Protein AF-A0A821RJH5-F1 (afdb_monomer_lite)

Radius of gyration: 16.59 Å; chains: 1; bounding box: 41×33×49 Å

Foldseek 3Di:
DDPPQFAWEWEQDDPNQWIWIWGFDQDVVQRDTDIDIDIGGQADFQLVVQVVVQVVVLVVNVVVVVVVVVVCVVPDDDDDPPDSPRKDKFWAFPVRDTDDRRDGNNVRLVRTQWIAINNDIHGYHYNDD

pLDDT: mean 83.89, std 17.31, range [29.67, 96.94]

Structure (mmCIF, N/CA/C/O backbone):
data_AF-A0A821RJH5-F1
#
_entry.id   AF-A0A821RJH5-F1
#
loop_
_atom_site.group_PDB
_atom_site.id
_atom_site.type_symbol
_atom_site.label_atom_id
_atom_site.label_alt_id
_atom_site.label_comp_id
_atom_site.label_asym_id
_atom_site.label_entity_id
_atom_site.label_seq_id
_atom_site.pdbx_PDB_ins_code
_atom_site.Cartn_x
_atom_site.Cartn_y
_atom_site.Cartn_z
_atom_site.occupancy
_atom_site.B_iso_or_equiv
_atom_site.auth_seq_id
_atom_site.auth_comp_id
_atom_site.auth_asym_id
_atom_site.auth_atom_id
_atom_site.pdbx_PDB_model_num
ATOM 1 N N . MET A 1 1 ? -7.408 -22.209 11.921 1.00 38.41 1 MET A N 1
ATOM 2 C CA . MET A 1 1 ? -7.616 -20.748 12.002 1.00 38.41 1 MET A CA 1
ATOM 3 C C . MET A 1 1 ? -7.644 -20.240 10.576 1.00 38.41 1 MET A C 1
ATOM 5 O O . MET A 1 1 ? -6.657 -20.440 9.884 1.00 38.41 1 MET A O 1
ATOM 9 N N . ALA A 1 2 ? -8.782 -19.736 10.098 1.00 29.67 2 ALA A N 1
ATOM 10 C CA . ALA A 1 2 ? -8.888 -19.247 8.727 1.00 29.67 2 ALA A CA 1
ATOM 11 C C . ALA A 1 2 ? -7.940 -18.052 8.568 1.00 29.67 2 ALA A C 1
ATOM 13 O O . ALA A 1 2 ? -8.133 -17.019 9.210 1.00 29.67 2 ALA A O 1
ATOM 14 N N . SER A 1 3 ? -6.886 -18.211 7.771 1.00 40.66 3 SER A N 1
ATOM 15 C CA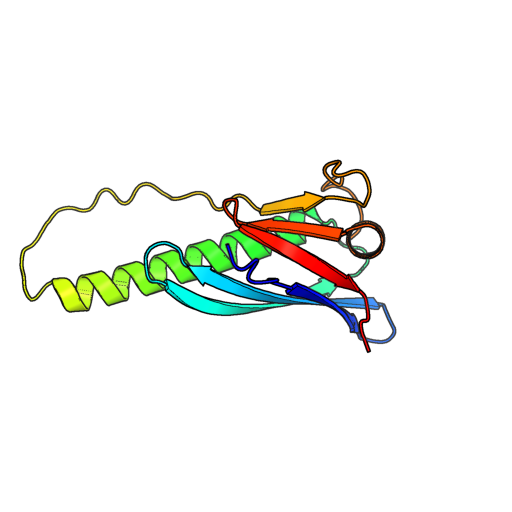 . SER A 1 3 ? -6.122 -17.080 7.267 1.00 40.66 3 SER A CA 1
ATOM 16 C C . SER A 1 3 ? -7.077 -16.292 6.379 1.00 40.66 3 SER A C 1
ATOM 18 O O . SER A 1 3 ? -7.299 -16.646 5.223 1.00 40.66 3 SER A O 1
ATOM 20 N N . ASN A 1 4 ? -7.717 -15.261 6.932 1.00 53.56 4 ASN A N 1
ATOM 21 C CA . ASN A 1 4 ? -8.324 -14.227 6.109 1.00 53.56 4 ASN A CA 1
ATOM 22 C C . ASN A 1 4 ? -7.170 -13.640 5.294 1.00 53.56 4 ASN A C 1
ATOM 24 O O . ASN A 1 4 ? -6.401 -12.836 5.820 1.00 53.56 4 ASN A O 1
ATOM 28 N N . ASN A 1 5 ? -6.990 -14.122 4.063 1.00 63.28 5 ASN A N 1
ATOM 29 C CA . ASN A 1 5 ? -5.979 -13.627 3.141 1.00 63.28 5 ASN A CA 1
ATOM 30 C C . ASN A 1 5 ? -6.369 -12.196 2.790 1.00 63.28 5 ASN A C 1
ATOM 32 O O . ASN A 1 5 ? -7.161 -11.950 1.884 1.00 63.28 5 ASN A O 1
ATOM 36 N N . ARG A 1 6 ? -5.885 -11.248 3.590 1.00 89.12 6 ARG A N 1
ATOM 37 C CA . ARG A 1 6 ? -6.013 -9.833 3.293 1.00 89.12 6 ARG A CA 1
ATOM 38 C C . ARG A 1 6 ? -5.007 -9.528 2.192 1.00 89.12 6 ARG A C 1
ATOM 40 O O . ARG A 1 6 ? -3.833 -9.868 2.330 1.00 89.12 6 ARG A O 1
ATOM 47 N N . THR A 1 7 ? -5.463 -8.885 1.127 1.00 93.69 7 THR A N 1
ATOM 48 C CA . THR A 1 7 ? -4.610 -8.521 -0.007 1.00 93.69 7 THR A CA 1
ATOM 49 C C . THR A 1 7 ? -4.524 -7.004 -0.124 1.00 93.69 7 THR A C 1
ATOM 51 O O . THR A 1 7 ? -5.512 -6.288 0.056 1.00 93.69 7 THR A O 1
ATOM 54 N N . CYS A 1 8 ? -3.317 -6.519 -0.382 1.00 95.38 8 CYS A N 1
ATOM 55 C CA . CYS A 1 8 ? -3.021 -5.174 -0.835 1.00 95.38 8 CYS A CA 1
ATOM 56 C C . CYS A 1 8 ? -2.706 -5.262 -2.329 1.00 95.38 8 CYS A C 1
ATOM 58 O O . CYS A 1 8 ? -1.756 -5.940 -2.721 1.00 95.38 8 CYS A O 1
ATOM 60 N N . PHE A 1 9 ? -3.505 -4.599 -3.154 1.00 96.06 9 PHE A N 1
ATOM 61 C CA . PHE A 1 9 ? -3.310 -4.594 -4.598 1.00 96.06 9 PHE A CA 1
ATOM 62 C C . PHE A 1 9 ? -2.537 -3.352 -5.020 1.00 96.06 9 PHE A C 1
ATOM 64 O O . PHE A 1 9 ? -2.833 -2.248 -4.559 1.00 96.06 9 PHE A O 1
ATOM 71 N N . VAL A 1 10 ? -1.574 -3.521 -5.917 1.00 96.44 10 VAL A N 1
ATOM 72 C CA . VAL A 1 10 ? -0.792 -2.428 -6.493 1.00 96.44 10 VAL A CA 1
ATOM 73 C C . VAL A 1 10 ? -0.899 -2.497 -8.006 1.00 96.44 10 VAL A C 1
ATOM 75 O O . VAL A 1 10 ? -0.649 -3.546 -8.590 1.00 96.44 10 VAL A O 1
ATOM 78 N N . PHE A 1 11 ? -1.262 -1.386 -8.641 1.00 95.31 11 PHE A N 1
ATOM 79 C CA . PHE A 1 11 ? -1.444 -1.313 -10.090 1.00 95.31 11 PHE A CA 1
ATOM 80 C C . PHE A 1 11 ? -0.637 -0.175 -10.692 1.00 95.31 11 PHE A C 1
ATOM 82 O O . PHE A 1 11 ? -0.694 0.945 -10.179 1.00 95.31 11 PHE A O 1
ATOM 89 N N . ASP A 1 12 ? 0.001 -0.420 -11.830 1.00 94.44 12 ASP A N 1
ATOM 90 C CA . ASP A 1 12 ? 0.528 0.653 -12.669 1.00 94.44 12 ASP A CA 1
ATOM 91 C C . ASP A 1 12 ? -0.618 1.520 -13.223 1.00 94.44 12 ASP A C 1
ATOM 93 O O . ASP A 1 12 ? -1.699 1.041 -13.589 1.00 94.44 12 ASP A O 1
ATOM 97 N N . LYS A 1 13 ? -0.391 2.834 -13.266 1.00 92.94 13 LYS A N 1
ATOM 98 C CA . LYS A 1 13 ? -1.308 3.851 -13.795 1.00 92.94 13 LYS A CA 1
ATOM 99 C C . LYS A 1 13 ? -0.53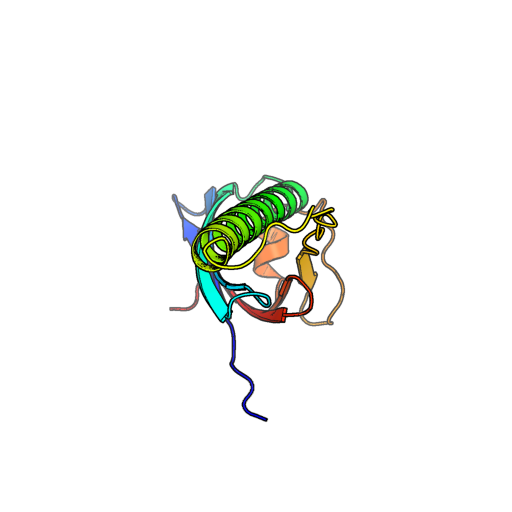5 4.903 -14.579 1.00 92.94 13 LYS A C 1
ATOM 101 O O . LYS A 1 13 ? 0.674 5.048 -14.409 1.00 92.94 13 LYS A O 1
ATOM 106 N N . ASP A 1 14 ? -1.264 5.652 -15.404 1.00 88.31 14 ASP A N 1
ATOM 107 C CA . ASP A 1 14 ? -0.757 6.807 -16.152 1.00 88.31 14 ASP A CA 1
ATOM 108 C C . ASP A 1 14 ? 0.555 6.476 -16.887 1.00 88.31 14 ASP A C 1
ATOM 110 O O . ASP A 1 14 ? 1.606 7.042 -16.589 1.00 88.31 14 ASP A O 1
ATOM 114 N N . ASP A 1 15 ? 0.508 5.478 -17.773 1.00 87.56 15 ASP A N 1
ATOM 115 C CA . ASP A 1 15 ? 1.663 4.984 -18.537 1.00 87.56 15 ASP A CA 1
ATOM 116 C C . ASP A 1 15 ? 2.862 4.576 -17.660 1.00 87.56 15 ASP A C 1
ATOM 118 O O . ASP A 1 15 ? 4.024 4.757 -18.016 1.00 87.56 15 ASP A O 1
ATOM 122 N N . SER A 1 16 ? 2.573 3.988 -16.494 1.00 86.12 16 SER A N 1
ATOM 123 C CA . SER A 1 16 ? 3.557 3.542 -15.494 1.00 86.12 16 SER A CA 1
ATOM 124 C C . SER A 1 16 ? 4.360 4.676 -14.845 1.00 86.12 16 SER A C 1
ATOM 126 O O . SER A 1 16 ? 5.447 4.443 -14.321 1.00 86.12 16 SER A O 1
ATOM 128 N N . THR A 1 17 ? 3.831 5.903 -14.851 1.00 93.56 17 THR A N 1
ATOM 129 C CA . THR A 1 17 ? 4.388 7.036 -14.085 1.00 93.56 17 THR A CA 1
ATOM 130 C C . THR A 1 17 ? 3.818 7.124 -12.668 1.00 93.56 17 THR A C 1
ATOM 132 O O . THR A 1 17 ? 4.344 7.839 -11.809 1.00 93.56 17 THR A O 1
ATOM 135 N N . LYS A 1 18 ? 2.738 6.386 -12.393 1.00 96.06 18 LYS A N 1
ATOM 136 C CA . LYS A 1 18 ? 2.117 6.302 -11.072 1.00 96.06 18 LYS A CA 1
ATOM 137 C C . LYS A 1 18 ? 1.763 4.870 -10.722 1.00 96.06 18 LYS A C 1
ATOM 139 O O . LYS A 1 18 ? 1.533 4.043 -11.598 1.00 96.06 18 LYS A O 1
ATOM 144 N N . ILE A 1 19 ? 1.632 4.626 -9.426 1.00 95.81 19 ILE A N 1
ATOM 145 C CA . ILE A 1 19 ? 1.046 3.404 -8.884 1.00 95.81 19 ILE A CA 1
ATOM 146 C C . ILE A 1 19 ? -0.218 3.726 -8.092 1.00 95.81 19 ILE A C 1
ATOM 148 O O . ILE A 1 19 ? -0.300 4.742 -7.395 1.00 95.81 19 ILE A O 1
ATOM 152 N N . LEU A 1 20 ? -1.213 2.851 -8.194 1.00 96.44 20 LEU A N 1
ATOM 153 C CA . LEU A 1 20 ? -2.404 2.842 -7.358 1.00 96.44 20 LEU A CA 1
ATOM 154 C C . LEU A 1 20 ? -2.301 1.692 -6.358 1.00 96.44 20 LEU A C 1
ATOM 156 O O . LEU A 1 20 ? -2.352 0.533 -6.752 1.00 96.44 20 LEU A O 1
ATOM 160 N N . ILE A 1 21 ? -2.216 2.024 -5.074 1.00 96.19 21 ILE A N 1
ATOM 161 C CA . ILE A 1 21 ? -2.192 1.066 -3.966 1.00 96.19 21 ILE A CA 1
ATOM 162 C C . ILE A 1 21 ? -3.593 1.006 -3.353 1.00 96.19 21 ILE A C 1
ATOM 164 O O . ILE A 1 21 ? -4.130 2.040 -2.937 1.00 96.19 21 ILE A O 1
ATOM 168 N N . GLN A 1 22 ? -4.189 -0.183 -3.291 1.00 96.38 22 GLN A N 1
ATOM 169 C CA . GLN A 1 22 ? -5.529 -0.423 -2.762 1.00 96.38 22 GLN A CA 1
ATOM 170 C C . GLN A 1 22 ? -5.491 -1.436 -1.622 1.00 96.38 22 GLN A C 1
ATOM 172 O O . GLN A 1 22 ? -5.023 -2.560 -1.781 1.00 96.38 22 GLN A O 1
ATOM 177 N N . ILE A 1 23 ? -6.040 -1.049 -0.475 1.00 95.19 23 ILE A N 1
ATOM 178 C CA . ILE A 1 23 ? -6.095 -1.900 0.713 1.00 95.19 23 ILE A CA 1
ATOM 179 C C . ILE A 1 23 ? -7.429 -1.742 1.431 1.00 95.19 23 ILE A C 1
ATOM 181 O O . ILE A 1 23 ? -7.925 -0.630 1.602 1.00 95.19 23 ILE A O 1
ATOM 185 N N . VAL A 1 24 ? -8.002 -2.855 1.887 1.00 94.00 24 VAL A N 1
ATOM 186 C CA . VAL A 1 24 ? -9.155 -2.861 2.795 1.00 94.00 24 VAL A CA 1
ATOM 187 C C . VAL A 1 24 ? -8.650 -3.124 4.207 1.00 94.00 24 VAL A C 1
ATOM 189 O O . VAL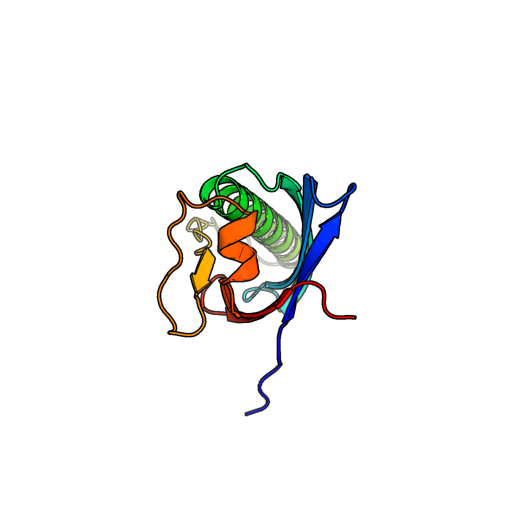 A 1 24 ? -8.299 -4.247 4.547 1.00 94.00 24 VAL A O 1
ATOM 192 N N . TYR A 1 25 ? -8.609 -2.080 5.029 1.00 92.06 25 TYR A N 1
ATOM 193 C CA . TYR A 1 25 ? -8.145 -2.157 6.409 1.00 92.06 25 TYR A CA 1
ATOM 194 C C . TYR A 1 25 ? -9.318 -2.325 7.371 1.00 92.06 25 TYR A C 1
ATOM 196 O O . TYR A 1 25 ? -10.259 -1.529 7.363 1.00 92.06 25 TYR A O 1
ATOM 204 N N . GLU A 1 26 ? -9.251 -3.333 8.231 1.00 90.06 26 GLU A N 1
ATOM 205 C CA . GLU A 1 26 ? -10.215 -3.543 9.307 1.00 90.06 26 GLU A CA 1
ATOM 206 C C . GLU A 1 26 ? -9.728 -2.856 10.583 1.00 90.06 26 GLU A C 1
ATOM 208 O O . GLU A 1 26 ? -8.675 -3.200 11.121 1.00 90.06 26 GLU A O 1
ATOM 213 N N . ILE A 1 27 ? -10.484 -1.877 11.079 1.00 86.31 27 ILE A N 1
ATOM 214 C CA . ILE A 1 27 ? -10.126 -1.134 12.289 1.00 86.31 27 ILE A CA 1
ATOM 215 C C . ILE A 1 27 ? -10.340 -2.041 13.516 1.00 86.31 27 ILE A C 1
ATOM 217 O O . ILE A 1 27 ? -11.493 -2.345 13.830 1.00 86.31 27 ILE A O 1
ATOM 221 N N . PRO A 1 28 ? -9.284 -2.420 14.271 1.00 81.62 28 PRO A N 1
ATOM 222 C CA . PRO A 1 28 ? -9.400 -3.403 15.357 1.00 81.62 28 PRO A CA 1
ATOM 223 C C . PRO A 1 28 ? -10.381 -3.022 16.466 1.00 81.62 28 PRO A C 1
ATOM 225 O O . PRO A 1 28 ? -10.974 -3.881 17.105 1.00 81.62 28 PRO A O 1
ATOM 228 N N . SER A 1 29 ? -10.536 -1.725 16.736 1.00 78.88 29 SER A N 1
ATOM 229 C CA . SER A 1 29 ? -11.378 -1.238 17.832 1.00 78.88 29 SER A CA 1
ATOM 230 C C . SER A 1 29 ? -12.870 -1.232 17.503 1.00 78.88 29 SER A C 1
ATOM 232 O O . SER A 1 29 ? -13.688 -1.072 18.410 1.00 78.88 29 SER A O 1
ATOM 234 N N . THR A 1 30 ? -13.235 -1.362 16.225 1.00 79.88 30 THR A N 1
ATOM 235 C CA . THR A 1 30 ? -14.625 -1.234 15.767 1.00 79.88 30 THR A CA 1
ATOM 236 C C . THR A 1 30 ? -15.080 -2.359 14.841 1.00 79.88 30 THR A C 1
ATOM 238 O O . THR A 1 30 ? -16.275 -2.437 14.574 1.00 79.88 30 THR A O 1
ATOM 241 N N . ASN A 1 31 ? -14.168 -3.210 14.355 1.00 81.00 31 ASN A N 1
ATOM 242 C CA . ASN A 1 31 ? -14.403 -4.217 13.309 1.00 81.00 31 ASN A CA 1
ATOM 243 C C . ASN A 1 31 ? -15.010 -3.625 12.020 1.00 81.00 31 ASN A C 1
ATOM 245 O O . ASN A 1 31 ? -15.651 -4.322 11.238 1.00 81.00 31 ASN A O 1
ATOM 249 N N . ILE A 1 32 ? -14.827 -2.319 11.791 1.00 85.81 32 ILE A N 1
ATOM 250 C CA . ILE A 1 32 ? -15.266 -1.645 10.566 1.00 85.81 32 ILE A CA 1
ATOM 251 C C . ILE A 1 32 ? -14.144 -1.744 9.536 1.00 85.81 32 ILE A C 1
ATOM 253 O O . ILE A 1 32 ? -13.021 -1.298 9.786 1.00 85.81 32 ILE A O 1
ATOM 257 N N . SER A 1 33 ? -14.465 -2.264 8.354 1.00 89.94 33 SER A N 1
ATOM 258 C CA . SER A 1 33 ? -13.563 -2.266 7.202 1.00 89.94 33 SER A CA 1
ATOM 259 C C . SER A 1 33 ? -13.635 -0.943 6.436 1.00 89.94 33 SER A C 1
ATOM 261 O O . SER A 1 33 ? -14.713 -0.420 6.147 1.00 89.94 33 SER A O 1
ATOM 263 N N . ARG A 1 34 ? -12.476 -0.389 6.083 1.00 90.88 34 ARG A N 1
ATOM 264 C CA . ARG A 1 34 ? -12.319 0.844 5.303 1.00 90.88 34 ARG A CA 1
ATOM 265 C C . ARG A 1 34 ? -11.362 0.583 4.145 1.00 90.88 34 ARG A C 1
ATOM 267 O O . ARG A 1 34 ? -10.246 0.120 4.360 1.00 90.88 34 ARG A O 1
ATOM 274 N N . GLN A 1 35 ? -11.781 0.918 2.928 1.00 94.19 35 GLN A N 1
ATOM 275 C CA . GLN A 1 35 ? -10.894 0.893 1.769 1.00 94.19 35 GLN A CA 1
ATOM 276 C C . GLN A 1 35 ? -10.065 2.179 1.702 1.00 94.19 35 GLN A C 1
ATOM 278 O O . GLN A 1 35 ? -10.609 3.284 1.774 1.00 94.19 35 GLN A O 1
ATOM 283 N N . PHE A 1 36 ? -8.759 2.029 1.518 1.00 94.75 36 PHE A N 1
ATOM 284 C CA . PHE A 1 36 ? -7.828 3.103 1.212 1.00 94.75 36 PHE A CA 1
ATOM 285 C C . PHE A 1 36 ? -7.293 2.916 -0.202 1.00 94.75 36 PHE A C 1
ATOM 287 O O . PHE A 1 36 ? -6.879 1.824 -0.578 1.00 94.75 36 PHE A O 1
ATOM 294 N N . ASN A 1 37 ? -7.300 4.006 -0.965 1.00 95.62 37 ASN A N 1
ATOM 295 C CA . ASN A 1 37 ? -6.746 4.081 -2.308 1.00 95.62 37 ASN A CA 1
ATOM 296 C C . ASN A 1 37 ? -5.696 5.196 -2.316 1.00 95.62 37 ASN A C 1
ATOM 298 O O . ASN A 1 37 ? -6.017 6.342 -1.987 1.00 95.62 37 ASN A O 1
ATOM 302 N N . LEU A 1 38 ? -4.453 4.868 -2.656 1.00 95.50 38 LEU A N 1
ATOM 303 C CA . LEU A 1 38 ? -3.355 5.824 -2.741 1.00 95.50 38 LEU A CA 1
ATOM 304 C C . LEU A 1 38 ? -2.805 5.816 -4.161 1.00 95.50 38 LEU A C 1
ATOM 306 O O . LEU A 1 38 ? -2.193 4.842 -4.579 1.00 95.50 38 LEU A O 1
ATOM 310 N N . LEU A 1 39 ? -3.017 6.915 -4.884 1.00 96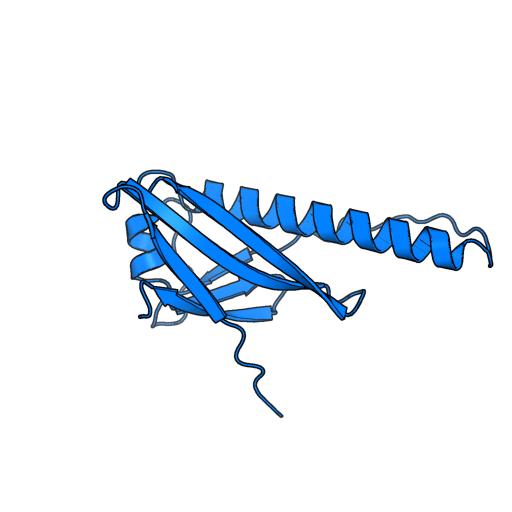.56 39 LEU A N 1
ATOM 311 C CA . LEU A 1 39 ? -2.364 7.163 -6.165 1.00 96.56 39 LEU A CA 1
ATOM 312 C C . LEU A 1 39 ? -1.081 7.952 -5.908 1.00 96.56 39 LEU A C 1
ATOM 314 O O . LEU A 1 39 ? -1.148 9.079 -5.405 1.00 96.56 39 LEU A O 1
ATOM 318 N N . ARG A 1 40 ? 0.067 7.352 -6.211 1.00 96.75 40 ARG A N 1
ATOM 319 C CA . ARG A 1 40 ? 1.395 7.866 -5.864 1.00 96.75 40 ARG A CA 1
ATOM 320 C C . ARG A 1 40 ? 2.317 7.863 -7.077 1.00 96.75 40 ARG A C 1
ATOM 322 O O . ARG A 1 40 ? 2.118 7.062 -7.987 1.00 96.75 40 ARG A O 1
ATOM 329 N N . SER A 1 41 ? 3.297 8.764 -7.101 1.00 96.81 41 SER A N 1
ATOM 330 C CA . SER A 1 41 ? 4.326 8.751 -8.149 1.00 96.81 41 SER A CA 1
ATOM 331 C C . SER A 1 41 ? 5.177 7.480 -8.036 1.00 96.81 41 SER A C 1
ATOM 333 O O . SER A 1 41 ? 5.298 6.914 -6.949 1.00 96.81 41 SER A O 1
ATOM 335 N N . ILE A 1 42 ? 5.770 7.019 -9.136 1.00 96.38 42 ILE A N 1
ATOM 336 C CA . ILE A 1 42 ? 6.763 5.937 -9.076 1.00 96.38 42 ILE A CA 1
ATOM 337 C C . ILE A 1 42 ? 8.105 6.397 -8.489 1.00 96.38 42 ILE A C 1
ATOM 339 O O . ILE A 1 42 ? 8.797 5.579 -7.887 1.00 96.38 42 ILE A O 1
ATOM 343 N N . ASP A 1 43 ? 8.432 7.687 -8.628 1.00 96.50 43 ASP A N 1
ATOM 344 C CA . ASP A 1 43 ? 9.743 8.268 -8.287 1.00 96.50 43 ASP A CA 1
ATOM 345 C C . ASP A 1 43 ? 9.803 8.870 -6.877 1.00 96.50 43 ASP A C 1
ATOM 347 O O . ASP A 1 43 ? 10.870 9.230 -6.387 1.00 96.50 43 ASP A O 1
ATOM 351 N N . GLU A 1 44 ? 8.658 9.022 -6.213 1.00 95.88 44 GLU A N 1
ATOM 352 C CA . GLU A 1 44 ? 8.645 9.453 -4.814 1.00 95.88 44 GLU A CA 1
ATOM 353 C C . GLU A 1 44 ? 9.150 8.333 -3.892 1.00 95.88 44 GLU A C 1
ATOM 355 O O . GLU A 1 44 ? 9.043 7.142 -4.207 1.00 95.88 44 GLU A O 1
ATOM 360 N N . SER A 1 45 ? 9.659 8.726 -2.726 1.00 96.19 45 SER A N 1
ATOM 361 C CA . SER A 1 45 ? 10.109 7.775 -1.719 1.00 96.19 45 SER A CA 1
ATOM 362 C C . SER A 1 45 ? 8.941 7.051 -1.053 1.00 96.19 45 SER A C 1
ATOM 364 O O . SER A 1 45 ? 7.874 7.621 -0.794 1.00 96.19 45 SER A O 1
ATOM 366 N N . VAL A 1 46 ? 9.177 5.799 -0.689 1.00 95.19 46 VAL A N 1
ATOM 367 C CA . VAL A 1 46 ? 8.216 4.945 0.017 1.00 95.19 46 VAL A CA 1
ATOM 368 C C . VAL A 1 46 ? 7.838 5.524 1.373 1.00 95.19 46 VAL A C 1
ATOM 370 O O . VAL A 1 46 ? 6.672 5.448 1.760 1.00 95.19 46 VAL A O 1
ATOM 373 N N . SER A 1 47 ? 8.768 6.189 2.060 1.00 95.44 47 SER A N 1
ATOM 374 C CA . SER A 1 47 ? 8.511 6.915 3.309 1.00 95.44 47 SER A CA 1
ATOM 375 C C . SER A 1 47 ? 7.342 7.900 3.191 1.00 95.44 47 SER A C 1
ATOM 377 O O . SER A 1 47 ? 6.518 8.005 4.102 1.00 95.44 47 SER A O 1
ATOM 379 N N . GLN A 1 48 ? 7.192 8.584 2.049 1.00 94.94 48 GLN A N 1
ATOM 380 C CA . GLN A 1 48 ? 6.064 9.492 1.820 1.00 94.94 48 GLN A CA 1
ATOM 381 C C . GLN A 1 48 ? 4.742 8.729 1.680 1.00 94.94 48 GLN A C 1
ATOM 383 O O . GLN A 1 48 ? 3.716 9.156 2.223 1.00 94.94 48 GLN A O 1
ATOM 388 N N . THR A 1 49 ? 4.762 7.587 0.990 1.00 95.00 49 THR A N 1
ATOM 389 C CA . THR A 1 49 ? 3.611 6.684 0.857 1.00 95.00 49 THR A CA 1
ATOM 390 C C . THR A 1 49 ? 3.186 6.123 2.213 1.00 95.00 49 THR A C 1
ATOM 392 O O . THR A 1 49 ? 2.007 6.226 2.566 1.00 95.00 49 THR A O 1
ATOM 395 N N . ILE A 1 50 ? 4.138 5.602 2.995 1.00 94.56 50 ILE A N 1
ATOM 396 C CA . ILE A 1 50 ? 3.938 5.099 4.362 1.00 94.56 50 ILE A CA 1
ATOM 397 C C . ILE A 1 50 ? 3.313 6.194 5.221 1.00 94.56 50 ILE A C 1
ATOM 399 O O . ILE A 1 50 ? 2.231 6.006 5.775 1.00 94.56 50 ILE A O 1
ATOM 403 N N . HIS A 1 51 ? 3.928 7.378 5.264 1.00 93.94 51 HIS A N 1
ATOM 404 C CA . HIS A 1 51 ? 3.436 8.496 6.061 1.00 93.94 51 HIS A CA 1
ATOM 405 C C . HIS A 1 51 ? 1.991 8.877 5.702 1.00 93.94 51 HIS A C 1
ATOM 407 O O . HIS A 1 51 ? 1.155 9.130 6.582 1.00 93.94 51 HIS A O 1
ATOM 413 N N . ARG A 1 52 ? 1.662 8.892 4.404 1.00 93.81 52 ARG A N 1
ATOM 414 C CA . ARG A 1 52 ? 0.312 9.214 3.931 1.00 93.81 52 ARG A CA 1
ATOM 415 C C . ARG A 1 52 ? -0.700 8.137 4.311 1.00 93.81 52 ARG A C 1
ATOM 417 O O . ARG A 1 52 ? -1.806 8.485 4.734 1.00 93.81 52 ARG A O 1
ATOM 424 N N . LEU A 1 53 ? -0.341 6.863 4.170 1.00 93.50 53 LEU A N 1
ATOM 425 C CA . LEU A 1 53 ? -1.187 5.736 4.554 1.00 93.50 53 LEU A CA 1
ATOM 426 C C . LEU A 1 53 ? -1.447 5.743 6.064 1.00 93.50 53 LEU A C 1
ATOM 428 O O . LEU A 1 53 ? -2.609 5.750 6.473 1.00 93.50 53 LEU A O 1
ATOM 432 N N . THR A 1 54 ? -0.394 5.868 6.873 1.00 92.44 54 THR A N 1
ATOM 433 C CA . THR A 1 54 ? -0.461 6.011 8.334 1.00 92.44 54 THR A CA 1
ATOM 434 C C . THR A 1 54 ? -1.405 7.140 8.737 1.00 92.44 54 THR A C 1
ATOM 436 O O . THR A 1 54 ? -2.368 6.918 9.470 1.00 92.44 54 THR A O 1
ATOM 439 N N . THR A 1 55 ? -1.220 8.337 8.174 1.00 91.94 55 THR A N 1
ATOM 440 C CA . THR A 1 55 ? -2.076 9.499 8.466 1.00 91.94 55 THR A CA 1
ATOM 441 C C . THR A 1 55 ? -3.543 9.243 8.107 1.00 91.94 55 THR A C 1
ATOM 443 O O . THR A 1 55 ? -4.451 9.636 8.844 1.00 91.94 55 THR A O 1
ATOM 446 N N . ASN A 1 56 ? -3.807 8.603 6.965 1.00 92.38 56 ASN A N 1
ATOM 447 C CA . ASN A 1 56 ? -5.168 8.293 6.531 1.00 92.38 56 ASN A CA 1
ATOM 448 C C . ASN A 1 56 ? -5.846 7.277 7.464 1.00 92.38 56 ASN A C 1
ATOM 450 O O . ASN A 1 56 ? -7.019 7.453 7.804 1.00 92.38 56 ASN A O 1
ATOM 454 N N . ILE A 1 57 ? -5.109 6.258 7.909 1.00 90.81 57 ILE A N 1
ATOM 455 C CA . ILE A 1 57 ? -5.590 5.245 8.855 1.00 90.81 57 ILE A CA 1
ATOM 456 C C . ILE A 1 57 ? -5.893 5.879 10.209 1.00 90.81 57 ILE A C 1
ATOM 458 O O . ILE A 1 57 ? -6.998 5.717 10.724 1.00 90.81 57 ILE A O 1
ATOM 462 N N . GLU A 1 58 ? -4.974 6.676 10.754 1.00 90.25 58 GLU A N 1
ATOM 463 C CA . GLU A 1 58 ? -5.183 7.375 12.025 1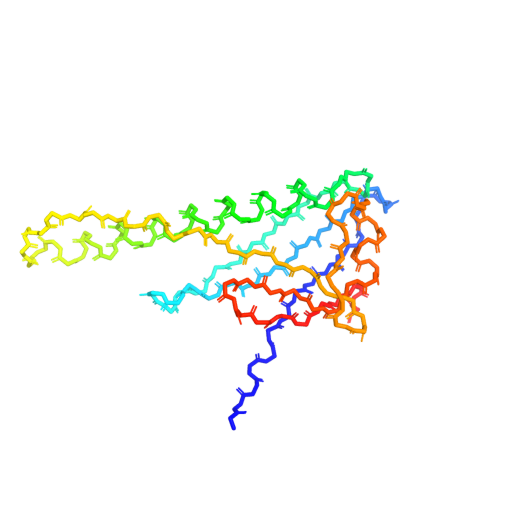.00 90.25 58 GLU A CA 1
ATOM 464 C C . GLU A 1 58 ? -6.421 8.279 11.976 1.00 90.25 58 GLU A C 1
ATOM 466 O O . GLU A 1 58 ? -7.251 8.269 12.889 1.00 90.25 58 GLU A O 1
ATOM 471 N N . ARG A 1 59 ? -6.611 9.016 10.874 1.00 89.38 59 ARG A N 1
ATOM 472 C CA . ARG A 1 59 ? -7.814 9.835 10.663 1.00 89.38 59 ARG A CA 1
ATOM 473 C C . ARG A 1 59 ? -9.088 8.994 10.648 1.00 89.38 59 ARG A C 1
ATOM 475 O O . ARG A 1 59 ? -10.087 9.417 11.235 1.00 89.38 59 ARG A O 1
ATOM 482 N N . ALA A 1 60 ? -9.068 7.828 10.005 1.00 88.44 60 ALA A N 1
ATOM 483 C CA . ALA A 1 60 ? -10.209 6.918 9.988 1.00 88.44 60 ALA A CA 1
ATOM 484 C C . ALA A 1 60 ? -10.520 6.381 11.394 1.00 88.44 60 ALA A C 1
ATOM 486 O O . ALA A 1 60 ? -11.664 6.472 11.834 1.00 88.44 60 ALA A O 1
ATOM 487 N N . ILE A 1 61 ? -9.509 5.935 12.145 1.00 87.38 61 ILE A N 1
ATOM 488 C CA . ILE A 1 61 ? -9.663 5.452 13.528 1.00 87.38 61 ILE A CA 1
ATOM 489 C C . ILE A 1 61 ? -10.247 6.548 14.437 1.00 87.38 61 ILE A C 1
ATOM 491 O O . ILE A 1 61 ? -11.183 6.310 15.209 1.00 87.38 61 ILE A O 1
ATOM 495 N N . ILE A 1 62 ? -9.745 7.783 14.332 1.00 86.50 62 ILE A N 1
ATOM 496 C CA . ILE A 1 62 ? -10.266 8.928 15.095 1.00 86.50 62 ILE A CA 1
ATOM 497 C C . ILE A 1 62 ? -11.725 9.218 14.720 1.00 86.50 62 ILE A C 1
ATOM 499 O O . ILE A 1 62 ? -12.540 9.521 15.594 1.00 86.50 62 ILE A O 1
ATOM 503 N N . LYS A 1 63 ? -12.075 9.136 13.433 1.00 85.62 63 LYS A N 1
ATOM 504 C CA . LYS A 1 63 ? -13.450 9.350 12.972 1.00 85.62 63 LYS A CA 1
ATOM 505 C C . LYS A 1 63 ? -14.396 8.289 13.542 1.00 85.62 63 LYS A C 1
ATOM 507 O O . LYS A 1 63 ? -15.406 8.664 14.136 1.00 85.62 63 LYS A O 1
ATOM 512 N N . GLU A 1 64 ? -14.047 7.007 13.439 1.00 83.44 64 GLU A N 1
ATOM 513 C CA . GLU A 1 64 ? -14.887 5.914 13.950 1.00 83.44 64 GLU A CA 1
ATOM 514 C C . GLU A 1 64 ? -15.036 5.957 15.472 1.00 83.44 64 GLU A C 1
ATOM 516 O O . GLU A 1 64 ? -16.139 5.838 16.003 1.00 83.44 64 GLU A O 1
ATOM 521 N N . SER A 1 65 ? -13.947 6.210 16.203 1.00 79.19 65 SER A N 1
ATOM 522 C CA . SER A 1 65 ? -14.005 6.310 17.666 1.00 79.19 65 SER A CA 1
ATOM 523 C C . SER A 1 65 ? -14.886 7.470 18.146 1.00 79.19 65 SER A C 1
ATOM 525 O O . SER A 1 65 ? -15.587 7.333 19.151 1.00 79.19 65 SER A O 1
ATOM 527 N N . LYS A 1 66 ? -14.911 8.603 17.427 1.00 81.31 66 LYS A N 1
ATOM 528 C CA . LYS A 1 66 ? -15.834 9.717 17.708 1.00 81.31 66 LYS A CA 1
ATOM 529 C C . LYS A 1 66 ? -17.293 9.336 17.458 1.00 81.31 66 LYS A C 1
ATOM 531 O O . LYS A 1 66 ? -18.143 9.716 18.262 1.00 81.31 66 LYS A O 1
ATOM 536 N N . LEU A 1 67 ? -17.584 8.603 16.383 1.00 77.38 67 LEU A N 1
ATOM 537 C CA . LEU A 1 67 ? -18.937 8.116 16.092 1.00 77.38 67 LEU A CA 1
ATOM 538 C C . LEU A 1 67 ? -19.414 7.144 17.177 1.00 77.38 67 LEU A C 1
ATOM 540 O O . LEU A 1 67 ? -20.477 7.355 17.757 1.00 77.38 67 LEU A O 1
ATOM 544 N N . ASN A 1 68 ? -18.580 6.176 17.563 1.00 70.25 68 ASN A N 1
ATOM 545 C CA . ASN A 1 68 ? -18.902 5.233 18.636 1.00 70.25 68 ASN A CA 1
ATOM 546 C C . ASN A 1 68 ? -19.106 5.921 19.990 1.00 70.25 68 ASN A C 1
ATOM 548 O O . ASN A 1 68 ? -20.009 5.554 20.737 1.00 70.25 68 ASN A O 1
ATOM 552 N N . LYS A 1 69 ? -18.309 6.950 20.311 1.00 67.44 69 LYS A N 1
ATOM 553 C CA . LYS A 1 69 ? -18.522 7.755 21.523 1.00 67.44 69 LYS A CA 1
ATOM 554 C C . LYS A 1 69 ? -19.831 8.532 21.486 1.00 67.44 69 LYS A C 1
ATOM 556 O O . LYS A 1 69 ? -20.439 8.662 22.533 1.00 67.44 69 LYS A O 1
ATOM 561 N N . ARG A 1 70 ? -20.270 9.053 20.334 1.00 66.25 70 ARG A N 1
ATOM 562 C CA . ARG A 1 70 ? -21.581 9.719 20.222 1.00 66.25 70 ARG A CA 1
ATOM 563 C C . ARG A 1 70 ? -22.723 8.738 20.462 1.00 66.25 70 ARG A C 1
ATOM 565 O O . ARG A 1 70 ? -23.606 9.062 21.239 1.00 66.25 70 ARG A O 1
ATOM 572 N N . HIS A 1 71 ? -22.642 7.534 19.896 1.00 60.62 71 HIS A N 1
ATOM 573 C CA . HIS A 1 71 ? -23.610 6.472 20.179 1.00 60.62 71 HIS A CA 1
ATOM 574 C C . HIS A 1 71 ? -23.595 6.029 21.648 1.00 60.62 71 HIS A C 1
ATOM 576 O O . HIS A 1 71 ? -24.639 5.718 22.201 1.00 60.62 71 HIS A O 1
ATOM 582 N N . ARG A 1 72 ? -22.426 6.024 22.303 1.00 58.62 72 ARG A N 1
ATOM 583 C CA . ARG A 1 72 ? -22.311 5.665 23.725 1.00 58.62 72 ARG A CA 1
ATOM 584 C C . ARG A 1 72 ? -22.583 6.815 24.693 1.00 58.62 72 ARG A C 1
ATOM 586 O O . ARG A 1 72 ? -22.868 6.536 25.841 1.00 58.62 72 ARG A O 1
ATOM 593 N N . LYS A 1 73 ? -22.527 8.083 24.272 1.00 50.06 73 LYS A N 1
ATOM 594 C CA . LYS A 1 73 ? -22.751 9.262 25.136 1.00 50.06 73 LYS A CA 1
ATOM 595 C C . LYS A 1 73 ? -24.216 9.504 25.520 1.00 50.06 73 LYS A C 1
ATOM 597 O O . LYS A 1 73 ? -24.476 10.447 26.256 1.00 50.06 73 LYS A O 1
ATOM 602 N N . GLU A 1 74 ? -25.140 8.631 25.124 1.00 53.47 74 GLU A N 1
ATOM 603 C CA . GLU A 1 74 ? -26.413 8.462 25.844 1.00 53.47 74 GLU A CA 1
ATOM 604 C C . GLU A 1 74 ? -26.228 7.736 27.196 1.00 53.47 74 GLU A C 1
ATOM 606 O O . GLU A 1 74 ? -27.121 7.753 28.035 1.00 53.47 74 GLU A O 1
ATOM 611 N N . GLN A 1 75 ? -25.050 7.159 27.464 1.00 44.25 75 GLN A N 1
ATOM 612 C CA . GLN A 1 75 ? -24.665 6.559 28.739 1.00 44.25 75 GLN A CA 1
ATOM 613 C C . GLN A 1 75 ? -23.238 6.994 29.130 1.00 44.25 75 GLN A C 1
ATOM 615 O O . GLN A 1 75 ? -22.232 6.433 28.703 1.00 44.25 75 GLN A O 1
ATOM 620 N N . THR A 1 76 ? -23.191 8.009 29.995 1.00 39.69 76 THR A N 1
ATOM 621 C CA . THR A 1 76 ? -22.064 8.369 30.875 1.00 39.69 76 THR A CA 1
ATOM 622 C C . THR A 1 76 ? -20.884 9.127 30.240 1.00 39.69 76 THR A C 1
ATOM 624 O O . THR A 1 76 ? -20.123 8.638 29.403 1.00 39.69 76 THR A O 1
ATOM 627 N N . GLU A 1 77 ? -20.696 10.365 30.710 1.00 46.53 77 GLU A N 1
ATOM 628 C CA . GLU A 1 77 ? -19.488 11.164 30.509 1.00 46.53 77 GLU A CA 1
ATOM 629 C C . GLU A 1 77 ? -18.277 10.491 31.161 1.00 46.53 77 GLU A C 1
ATOM 631 O O . GLU A 1 77 ? -18.211 10.360 32.379 1.00 46.53 77 GLU A O 1
ATOM 636 N N . VAL A 1 78 ? -17.280 10.120 30.355 1.00 41.56 78 VAL A N 1
ATOM 637 C CA . VAL A 1 78 ? -15.935 9.829 30.859 1.00 41.56 78 VAL A CA 1
ATOM 638 C C . VAL A 1 78 ? -14.906 10.563 30.003 1.00 41.56 78 VAL A C 1
ATOM 640 O O . VAL A 1 78 ? -14.847 10.427 28.775 1.00 41.56 78 VAL A O 1
ATOM 643 N N . THR A 1 79 ? -14.110 11.374 30.692 1.00 48.34 79 THR A N 1
ATOM 644 C CA . THR A 1 79 ? -12.873 12.036 30.273 1.00 48.34 79 THR A CA 1
ATOM 645 C C . THR A 1 79 ? -11.972 11.063 29.516 1.00 48.34 79 THR A C 1
ATOM 647 O O . THR A 1 79 ? -11.438 10.114 30.081 1.00 48.34 79 THR A O 1
ATOM 650 N N . SER A 1 80 ? -11.790 11.273 28.210 1.00 44.72 80 SER A N 1
ATOM 651 C CA . SER A 1 80 ? -10.949 10.392 27.398 1.00 44.72 80 SER A CA 1
ATOM 652 C C . SER A 1 80 ? -9.589 11.021 27.114 1.00 44.72 80 SER A C 1
ATOM 654 O O . SER A 1 80 ? -9.455 11.777 26.150 1.00 44.72 80 SER A O 1
ATOM 656 N N . ASN A 1 81 ? -8.577 10.628 27.887 1.00 40.56 81 ASN A N 1
ATOM 657 C CA . ASN A 1 81 ? -7.192 10.621 27.420 1.00 40.56 81 ASN A CA 1
ATOM 658 C C . ASN A 1 81 ? -7.084 9.551 26.326 1.00 40.56 81 ASN A C 1
ATOM 660 O O . ASN A 1 81 ? -6.824 8.381 26.594 1.00 40.56 81 ASN A O 1
ATOM 664 N N . ALA A 1 82 ? -7.387 9.931 25.084 1.00 48.34 82 ALA A N 1
ATOM 665 C CA . ALA A 1 82 ? -7.173 9.062 23.939 1.00 48.34 82 ALA A CA 1
ATOM 666 C C . ALA A 1 82 ? -5.663 8.990 23.691 1.00 48.34 82 ALA A C 1
ATOM 668 O O . ALA A 1 82 ? -5.086 9.905 23.104 1.00 48.34 82 ALA A O 1
ATOM 669 N N . VAL A 1 83 ? -5.030 7.922 24.177 1.00 46.72 83 VAL A N 1
ATOM 670 C CA . VAL A 1 83 ? -3.672 7.546 23.778 1.00 46.72 83 VAL A CA 1
ATOM 671 C C . VAL A 1 83 ? -3.638 7.562 22.251 1.00 46.72 83 VAL A C 1
ATOM 673 O O . VAL A 1 83 ? -4.446 6.897 21.600 1.00 46.72 83 VAL A O 1
ATOM 676 N N . LYS A 1 84 ? -2.762 8.396 21.681 1.00 52.25 84 LYS A N 1
ATOM 677 C CA . LYS A 1 84 ? -2.532 8.480 20.238 1.00 52.25 84 LYS A CA 1
ATOM 678 C C . LYS A 1 84 ? -2.010 7.110 19.805 1.00 52.25 84 LYS A C 1
ATOM 680 O O . LYS A 1 84 ? -0.853 6.787 20.047 1.00 52.25 84 LYS A O 1
ATOM 685 N N . GLN A 1 85 ? -2.881 6.272 19.256 1.00 57.59 85 GLN A N 1
ATOM 686 C CA . GLN A 1 85 ? -2.472 4.994 18.694 1.00 57.59 85 GLN A CA 1
ATOM 687 C C . GLN A 1 85 ? -1.713 5.307 17.403 1.00 57.59 85 GLN A C 1
ATOM 689 O O . GLN A 1 85 ? -2.331 5.635 16.392 1.00 57.59 85 GLN A O 1
ATOM 694 N N . VAL A 1 86 ? -0.382 5.303 17.481 1.00 64.56 86 VAL A N 1
ATOM 695 C CA . VAL A 1 86 ? 0.490 5.492 16.317 1.00 64.56 86 VAL A CA 1
ATOM 696 C C . VAL A 1 86 ? 0.300 4.282 15.421 1.00 64.56 86 VAL A C 1
ATOM 698 O O . VAL A 1 86 ? 0.487 3.152 15.877 1.00 64.56 86 VAL A O 1
ATOM 701 N N . SER A 1 87 ? -0.126 4.507 14.178 1.00 75.94 87 SER A N 1
ATOM 702 C CA . SER A 1 87 ? -0.246 3.390 13.245 1.00 75.94 87 SER A CA 1
ATOM 703 C C . SER A 1 87 ? 1.132 3.011 12.707 1.00 75.94 87 SER A C 1
ATOM 705 O O . SER A 1 87 ? 1.828 3.851 12.144 1.00 75.94 87 SER A O 1
ATOM 707 N N . VAL A 1 88 ? 1.529 1.753 12.893 1.00 83.75 88 VAL A N 1
ATOM 708 C CA . VAL A 1 88 ? 2.798 1.214 12.384 1.00 83.75 88 VAL A CA 1
ATOM 709 C C . VAL A 1 88 ? 2.529 0.549 11.041 1.00 83.75 88 VAL A C 1
ATOM 711 O O . VAL A 1 88 ? 1.687 -0.348 10.962 1.00 83.75 88 VAL A O 1
ATOM 714 N N . VAL A 1 89 ? 3.205 1.021 9.995 1.00 90.25 89 VAL A N 1
ATOM 715 C CA . VAL A 1 89 ? 3.095 0.521 8.621 1.00 90.25 89 VAL A CA 1
ATOM 716 C C . VAL A 1 89 ? 4.487 0.104 8.163 1.00 90.25 89 VAL A C 1
ATOM 718 O O . VAL A 1 89 ? 5.396 0.923 8.188 1.00 90.25 89 VAL A O 1
ATOM 721 N N . GLU A 1 90 ? 4.642 -1.148 7.744 1.00 93.56 90 GLU A N 1
ATOM 722 C CA . GLU A 1 90 ? 5.935 -1.731 7.361 1.00 93.56 90 GLU A CA 1
ATOM 723 C C . GLU A 1 90 ? 5.777 -2.567 6.085 1.00 93.56 90 GLU A C 1
ATOM 725 O O . GLU A 1 90 ? 4.797 -3.307 5.945 1.00 93.56 90 GLU A O 1
ATOM 730 N N . LEU A 1 91 ? 6.743 -2.481 5.167 1.00 95.69 91 LEU A N 1
ATOM 731 C CA . LEU A 1 91 ? 6.784 -3.284 3.943 1.00 95.69 91 LEU A CA 1
ATOM 732 C C . LEU A 1 91 ? 7.895 -4.329 4.029 1.00 95.69 91 LEU A C 1
ATOM 734 O O . LEU A 1 91 ? 8.995 -4.028 4.487 1.00 95.69 91 LEU A O 1
ATOM 738 N N . PHE A 1 92 ? 7.610 -5.537 3.549 1.00 96.12 92 PHE A N 1
ATOM 739 C CA . PHE A 1 92 ? 8.532 -6.666 3.573 1.00 96.12 92 PHE A CA 1
ATOM 740 C C . PHE A 1 92 ? 8.676 -7.309 2.192 1.00 96.12 92 PHE A C 1
ATOM 742 O O . PHE A 1 92 ? 7.694 -7.459 1.454 1.00 96.12 92 PHE A O 1
ATOM 749 N N . ASP A 1 93 ? 9.899 -7.726 1.875 1.00 94.31 93 ASP A N 1
ATOM 750 C CA . ASP A 1 93 ? 10.254 -8.437 0.647 1.00 94.31 93 ASP A CA 1
ATOM 751 C C . ASP A 1 93 ? 9.977 -9.961 0.726 1.00 94.31 93 ASP A C 1
ATOM 753 O O . ASP A 1 93 ? 9.408 -10.469 1.698 1.00 94.31 93 ASP A O 1
ATOM 757 N N . ASN A 1 94 ? 10.391 -10.717 -0.302 1.00 90.00 94 ASN A N 1
ATOM 758 C CA . ASN A 1 94 ? 10.287 -12.189 -0.331 1.00 90.00 94 ASN A CA 1
ATOM 759 C C . ASN A 1 94 ? 11.074 -12.887 0.798 1.00 90.00 94 ASN A C 1
ATOM 761 O O . ASN A 1 94 ? 10.731 -14.006 1.175 1.00 90.00 94 ASN A O 1
ATOM 765 N N . ASN A 1 95 ? 12.127 -12.254 1.317 1.00 93.19 95 ASN A N 1
ATOM 766 C CA . ASN A 1 95 ? 12.974 -12.788 2.384 1.00 93.19 95 ASN A CA 1
ATOM 767 C C . ASN A 1 95 ? 12.487 -12.365 3.776 1.00 93.19 95 ASN A C 1
ATOM 769 O O . ASN A 1 95 ? 13.153 -12.642 4.775 1.00 93.19 95 ASN A O 1
ATOM 773 N N . ASN A 1 96 ? 11.328 -11.699 3.850 1.00 91.69 96 ASN A N 1
ATOM 774 C CA . ASN A 1 96 ? 10.766 -11.126 5.064 1.00 91.69 96 ASN A CA 1
ATOM 775 C C . ASN A 1 96 ? 11.667 -10.049 5.705 1.00 91.69 96 ASN A C 1
ATOM 777 O O . ASN A 1 96 ? 11.592 -9.815 6.913 1.00 91.69 96 ASN A O 1
ATOM 781 N N . GLN A 1 97 ? 12.506 -9.394 4.900 1.00 95.12 97 GLN A N 1
ATOM 782 C CA . GLN A 1 97 ? 13.300 -8.231 5.283 1.00 95.12 97 GLN A CA 1
ATOM 783 C C . GLN A 1 97 ? 12.495 -6.954 5.052 1.00 95.12 97 GLN A C 1
ATOM 785 O O . GLN A 1 97 ? 11.716 -6.860 4.104 1.00 95.12 97 GLN A O 1
ATOM 790 N N . THR A 1 98 ? 12.668 -5.974 5.937 1.00 94.88 98 THR A N 1
ATOM 791 C CA . THR A 1 98 ? 12.052 -4.652 5.794 1.00 94.88 98 THR A CA 1
ATOM 792 C C . THR A 1 98 ? 12.644 -3.924 4.595 1.00 94.88 98 THR A C 1
ATOM 794 O O . THR A 1 98 ? 13.866 -3.825 4.483 1.00 94.88 98 THR A O 1
ATOM 797 N N . ILE A 1 99 ? 11.783 -3.398 3.729 1.00 94.00 99 ILE A N 1
ATOM 798 C CA . ILE A 1 99 ? 12.191 -2.579 2.583 1.00 94.00 99 ILE A CA 1
ATOM 799 C C . ILE A 1 99 ? 12.635 -1.198 3.080 1.00 94.00 99 ILE A C 1
ATOM 801 O O . ILE A 1 99 ? 11.995 -0.631 3.968 1.00 94.00 99 ILE A O 1
ATOM 805 N N . ASP A 1 100 ? 13.719 -0.657 2.516 1.00 93.44 100 ASP A N 1
ATOM 806 C CA . ASP A 1 100 ? 14.221 0.675 2.868 1.00 93.44 100 ASP A CA 1
ATOM 807 C C . ASP A 1 100 ? 13.209 1.753 2.448 1.00 93.44 100 ASP A C 1
ATOM 809 O O . ASP A 1 100 ? 12.814 1.864 1.287 1.00 93.44 100 ASP A O 1
ATOM 813 N N . GLU A 1 101 ? 12.785 2.582 3.402 1.00 90.88 101 GLU A N 1
ATOM 814 C CA . GLU A 1 101 ? 11.798 3.634 3.155 1.00 90.88 101 GLU A CA 1
ATOM 815 C C . GLU A 1 101 ? 12.323 4.765 2.250 1.00 90.88 101 GLU A C 1
ATOM 817 O O . GLU A 1 101 ? 11.536 5.587 1.765 1.00 90.88 101 GLU A O 1
ATOM 822 N N . ASN A 1 102 ? 13.637 4.832 2.016 1.00 93.75 102 ASN A N 1
ATOM 823 C CA . ASN A 1 102 ? 14.247 5.765 1.068 1.00 93.75 102 ASN A CA 1
ATOM 824 C C . ASN A 1 102 ? 14.197 5.265 -0.381 1.00 93.75 102 ASN A C 1
ATOM 826 O O . ASN A 1 102 ? 14.477 6.046 -1.294 1.00 93.75 102 ASN A O 1
ATOM 830 N N . GLU A 1 103 ? 13.823 4.003 -0.615 1.00 95.56 103 GLU A N 1
ATOM 831 C CA . GLU A 1 103 ? 13.594 3.506 -1.967 1.00 95.56 103 GLU A CA 1
ATOM 832 C C . GLU A 1 103 ? 12.449 4.252 -2.654 1.00 95.56 103 GLU A C 1
ATOM 834 O O . GLU A 1 103 ? 11.530 4.788 -2.027 1.00 95.56 103 GLU A O 1
ATOM 839 N N . THR A 1 104 ? 12.498 4.258 -3.985 1.00 96.94 104 THR A N 1
ATOM 840 C CA . THR A 1 104 ? 11.385 4.738 -4.802 1.00 96.94 104 THR A CA 1
ATOM 841 C C . THR A 1 104 ? 10.219 3.763 -4.718 1.00 96.94 104 THR A C 1
ATOM 843 O O . THR A 1 104 ? 10.409 2.546 -4.635 1.00 96.94 104 THR A O 1
ATOM 846 N N . ASN A 1 105 ? 8.998 4.287 -4.806 1.00 95.69 105 ASN A N 1
ATOM 847 C CA . ASN A 1 105 ? 7.787 3.472 -4.854 1.00 95.69 105 ASN A CA 1
ATOM 848 C C . ASN A 1 105 ? 7.886 2.350 -5.901 1.00 95.69 105 ASN A C 1
ATOM 850 O O . ASN A 1 105 ? 7.482 1.223 -5.624 1.00 95.69 105 ASN A O 1
ATOM 854 N N . LYS A 1 106 ? 8.457 2.616 -7.081 1.00 93.50 106 LYS A N 1
ATOM 855 C CA . LYS A 1 106 ? 8.621 1.582 -8.111 1.00 93.50 106 LYS A CA 1
ATOM 856 C C . LYS A 1 106 ? 9.367 0.355 -7.596 1.00 93.50 106 LYS A C 1
ATOM 858 O O . LYS A 1 106 ? 8.860 -0.755 -7.707 1.00 93.50 106 LYS A O 1
ATOM 863 N N . GLN A 1 107 ? 10.568 0.552 -7.055 1.00 94.06 107 GLN A N 1
ATOM 864 C CA . GLN A 1 107 ? 11.420 -0.562 -6.631 1.00 94.06 107 GLN A CA 1
ATOM 865 C C . GLN A 1 107 ? 10.818 -1.294 -5.439 1.00 94.06 107 GLN A C 1
ATOM 867 O O . GLN A 1 107 ? 10.676 -2.518 -5.466 1.00 94.06 107 GLN A O 1
ATOM 872 N N . ALA A 1 108 ? 10.360 -0.538 -4.447 1.00 95.31 108 ALA A N 1
ATOM 873 C CA . ALA A 1 108 ? 9.792 -1.121 -3.252 1.00 95.31 108 ALA A CA 1
ATOM 874 C C . ALA A 1 108 ? 8.550 -1.958 -3.546 1.00 95.31 108 ALA A C 1
ATOM 876 O O . ALA A 1 108 ? 8.467 -3.092 -3.092 1.00 95.31 108 ALA A O 1
ATOM 877 N N . TRP A 1 109 ? 7.590 -1.455 -4.327 1.00 94.81 109 TRP A N 1
ATOM 878 C CA . TRP A 1 109 ? 6.347 -2.191 -4.571 1.00 94.81 109 TRP A CA 1
ATOM 879 C C . TRP A 1 109 ? 6.516 -3.368 -5.538 1.00 94.81 109 TRP A C 1
ATOM 881 O O . TRP A 1 109 ? 5.793 -4.352 -5.394 1.00 94.81 109 TRP A O 1
ATOM 891 N N . LEU A 1 110 ? 7.498 -3.331 -6.448 1.00 92.75 110 LEU A N 1
ATOM 892 C CA . LEU A 1 110 ? 7.871 -4.498 -7.262 1.00 92.75 110 LEU A CA 1
ATOM 893 C C . LEU A 1 110 ? 8.416 -5.650 -6.399 1.00 92.75 110 LEU A C 1
ATOM 895 O O . LEU A 1 110 ? 8.098 -6.823 -6.638 1.00 92.75 110 LEU A O 1
ATOM 899 N N . ASN A 1 111 ? 9.211 -5.318 -5.380 1.00 93.44 111 ASN A N 1
ATOM 900 C CA . ASN A 1 111 ? 9.858 -6.288 -4.492 1.00 93.44 111 ASN A CA 1
ATOM 901 C C . ASN A 1 111 ? 9.000 -6.668 -3.276 1.00 93.44 111 ASN A C 1
ATOM 903 O O . ASN A 1 111 ? 9.199 -7.732 -2.687 1.00 93.44 111 ASN A O 1
ATOM 907 N N . CYS A 1 112 ? 8.031 -5.828 -2.914 1.00 95.50 112 CYS A N 1
ATOM 908 C CA . CYS A 1 112 ? 7.165 -6.028 -1.763 1.00 95.50 112 CYS A CA 1
ATOM 909 C C . CYS A 1 112 ? 6.253 -7.238 -1.953 1.00 95.50 112 CYS A C 1
ATOM 911 O O . CYS A 1 112 ? 5.669 -7.468 -3.014 1.00 95.50 112 CYS A O 1
ATOM 913 N N . ARG A 1 113 ? 6.127 -8.022 -0.888 1.00 95.00 113 ARG A N 1
ATOM 914 C CA . ARG A 1 113 ? 5.277 -9.217 -0.835 1.00 95.00 113 ARG A CA 1
ATOM 915 C C . ARG A 1 113 ? 4.346 -9.218 0.348 1.00 95.00 113 ARG A C 1
ATOM 917 O O . ARG A 1 113 ? 3.289 -9.843 0.286 1.00 95.00 113 ARG A O 1
ATOM 924 N N . ARG A 1 114 ? 4.719 -8.514 1.412 1.00 95.88 114 ARG A N 1
ATOM 925 C CA . ARG A 1 114 ? 3.898 -8.404 2.605 1.00 95.88 114 ARG A CA 1
ATOM 926 C C . ARG A 1 114 ? 3.901 -6.974 3.112 1.00 95.88 114 ARG A C 1
ATOM 928 O O . ARG A 1 114 ? 4.947 -6.370 3.307 1.00 95.88 114 ARG A O 1
ATOM 935 N N . LEU A 1 115 ? 2.709 -6.462 3.370 1.00 95.06 115 LEU A N 1
ATOM 936 C CA . LEU A 1 115 ? 2.477 -5.191 4.040 1.00 95.06 115 LEU A CA 1
ATOM 937 C C . LEU A 1 115 ? 1.931 -5.490 5.438 1.00 95.06 115 LEU A C 1
ATOM 939 O O . LEU A 1 115 ? 1.007 -6.287 5.588 1.00 95.06 115 LEU A O 1
ATOM 943 N N . SER A 1 116 ? 2.499 -4.871 6.467 1.00 93.88 116 SER A N 1
ATOM 944 C CA . SER A 1 116 ? 2.012 -4.948 7.845 1.00 93.88 116 SER A CA 1
ATOM 945 C C . SER A 1 116 ? 1.431 -3.605 8.249 1.00 93.88 116 SER A C 1
ATOM 947 O O . SER A 1 116 ? 2.067 -2.573 8.054 1.00 93.88 116 SER A O 1
ATOM 949 N N . ILE A 1 117 ? 0.227 -3.613 8.816 1.00 93.00 117 ILE A N 1
ATOM 950 C CA . ILE A 1 117 ? -0.424 -2.423 9.368 1.00 93.00 117 ILE A CA 1
ATOM 951 C C . ILE A 1 117 ? -0.935 -2.757 10.763 1.00 93.00 117 ILE A C 1
ATOM 953 O O . ILE A 1 117 ? -1.888 -3.526 10.908 1.00 93.00 117 ILE A O 1
ATOM 957 N N . ASN A 1 118 ? -0.337 -2.173 11.801 1.00 89.19 118 ASN A N 1
ATOM 958 C CA . ASN A 1 118 ? -0.676 -2.457 13.202 1.00 89.19 118 ASN A CA 1
ATOM 959 C C . ASN A 1 118 ? -0.669 -3.969 13.514 1.00 89.19 118 ASN A C 1
ATOM 961 O O . ASN A 1 118 ? -1.575 -4.479 14.173 1.00 89.19 118 ASN A O 1
ATOM 965 N N . GLY A 1 119 ? 0.310 -4.701 12.968 1.00 87.06 119 GLY A N 1
ATOM 966 C CA . GLY A 1 119 ? 0.436 -6.158 13.103 1.00 87.06 119 GLY A CA 1
ATOM 967 C C . GLY A 1 119 ? -0.509 -6.980 12.216 1.00 87.06 119 GLY A C 1
ATOM 968 O O . GLY A 1 119 ? -0.387 -8.203 12.156 1.00 87.06 119 GLY A O 1
ATOM 969 N N . GLN A 1 120 ? -1.435 -6.347 11.489 1.00 90.50 120 GLN A N 1
ATOM 970 C CA . GLN A 1 120 ? -2.237 -7.026 10.475 1.00 90.50 120 GLN A CA 1
ATOM 971 C C . GLN A 1 120 ? -1.411 -7.206 9.205 1.00 90.50 120 GLN A C 1
ATOM 973 O O . GLN A 1 120 ? -0.988 -6.220 8.609 1.00 90.50 120 GLN A O 1
ATOM 978 N N . SER A 1 121 ? -1.217 -8.452 8.782 1.00 92.81 121 SER A N 1
ATOM 979 C CA . SER A 1 121 ? -0.475 -8.766 7.559 1.00 92.81 121 SER A CA 1
ATOM 980 C C . SER A 1 121 ? -1.390 -8.832 6.337 1.00 92.81 121 SER A C 1
ATOM 982 O O . SER A 1 121 ? -2.496 -9.369 6.411 1.00 92.81 121 SER A O 1
ATOM 984 N N . TYR A 1 122 ? -0.887 -8.300 5.228 1.00 94.62 122 TYR A N 1
ATOM 985 C CA . TYR A 1 122 ? -1.510 -8.269 3.913 1.00 94.62 122 TYR A CA 1
ATOM 986 C C . TYR A 1 122 ? -0.531 -8.847 2.895 1.00 94.62 122 TYR A C 1
ATOM 988 O O . TYR A 1 122 ? 0.622 -8.413 2.858 1.00 94.62 122 TYR A O 1
ATOM 996 N N . ASN A 1 123 ? -0.982 -9.778 2.059 1.00 95.12 123 ASN A N 1
ATOM 997 C CA . ASN A 1 123 ? -0.224 -10.191 0.880 1.00 95.12 123 ASN A CA 1
ATOM 998 C C . ASN A 1 123 ? -0.249 -9.052 -0.140 1.00 95.12 123 ASN A C 1
ATOM 1000 O O . ASN A 1 123 ? -1.285 -8.411 -0.313 1.00 95.12 123 ASN A O 1
ATOM 1004 N N . VAL A 1 124 ? 0.876 -8.779 -0.791 1.00 95.25 124 VAL A N 1
ATOM 1005 C CA . VAL A 1 124 ? 0.973 -7.734 -1.812 1.00 95.25 124 VAL A CA 1
ATOM 1006 C C . VAL A 1 124 ? 0.951 -8.372 -3.190 1.00 95.25 124 VAL A C 1
ATOM 1008 O O . VAL A 1 124 ? 1.780 -9.224 -3.501 1.00 95.25 124 VAL A O 1
ATOM 1011 N N . GLU A 1 125 ? 0.003 -7.933 -4.008 1.00 95.06 125 GLU A N 1
ATOM 1012 C CA . GLU A 1 125 ? -0.170 -8.373 -5.386 1.00 95.06 125 GLU A CA 1
ATOM 1013 C C . GLU A 1 125 ? 0.064 -7.190 -6.330 1.00 95.06 125 GLU A C 1
ATOM 1015 O O . GLU A 1 125 ? -0.693 -6.217 -6.326 1.00 95.06 125 GLU A O 1
ATOM 1020 N N . TYR A 1 126 ? 1.137 -7.263 -7.121 1.00 93.19 126 TYR A N 1
ATOM 1021 C CA . TYR A 1 126 ? 1.523 -6.228 -8.081 1.00 93.19 126 TYR A CA 1
ATOM 1022 C C . TYR A 1 126 ? 1.030 -6.595 -9.482 1.00 93.19 126 TYR A C 1
ATOM 1024 O O . TYR A 1 126 ? 1.404 -7.645 -10.002 1.00 93.19 126 TYR A O 1
ATOM 1032 N N . ASN A 1 127 ? 0.212 -5.734 -10.092 1.00 88.56 127 ASN A N 1
ATOM 1033 C CA . ASN A 1 127 ? -0.435 -5.946 -11.391 1.00 88.56 127 ASN A CA 1
ATOM 1034 C C . ASN A 1 127 ? -1.114 -7.323 -11.520 1.00 88.56 127 ASN A C 1
ATOM 1036 O O . ASN A 1 127 ? -1.042 -7.956 -12.574 1.00 88.56 127 ASN A O 1
ATOM 1040 N N . ALA A 1 128 ? -1.761 -7.801 -10.453 1.00 71.81 128 ALA A N 1
ATOM 1041 C CA . ALA A 1 128 ? -2.584 -9.001 -10.545 1.00 71.81 128 ALA A CA 1
ATOM 1042 C C . ALA A 1 128 ? -3.763 -8.746 -11.502 1.00 71.81 128 ALA A C 1
ATOM 1044 O O . ALA A 1 128 ? -4.486 -7.756 -11.351 1.00 71.81 128 ALA A O 1
ATOM 1045 N N . LEU A 1 129 ? -3.865 -9.609 -12.518 1.00 51.25 129 LEU A N 1
ATOM 1046 C CA . LEU A 1 129 ? -4.872 -9.608 -13.586 1.00 51.25 129 LEU A CA 1
ATOM 1047 C C . LEU A 1 129 ? -6.207 -10.187 -13.112 1.00 51.25 129 LEU A C 1
ATOM 1049 O O . LEU A 1 129 ? -6.174 -11.213 -12.395 1.00 51.25 129 LEU A O 1
#

Sequence (129 aa):
MASNNRTCFVFDKDDSTKILIQIVYEIPSTNISRQFNLLRSIDESVSQTIHRLTTNIERAIIKESKLNKRHRKEQTEVTSNAVKQVSVV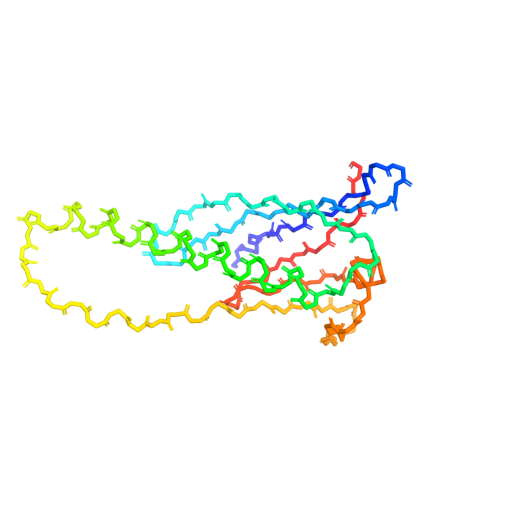ELFDNNNQTIDENETNKQAWLNCRRLSINGQSYNVEYNAL

Secondary structure (DSSP, 8-state):
------EEEEEEETTTTEEEEEEEEEETTTTEEEEEEEEEESSSBHHHHHHHHHHHHHHHHHHHHHHHHHHHTTS----------PPPEEEE-TTSPBPPTTSBHHHHHHH--EEEETTEEEEEEES--